Protein AF-A0A3P7EL43-F1 (afdb_monomer)

InterPro domains:
  IPR001660 Sterile alpha motif domain [PF00536] (5-64)
  IPR001660 Sterile alpha motif domain [PS50105] (10-66)
  IPR001660 Sterile alpha motif domain [SM00454] (3-66)
  IPR013761 Sterile alpha motif/pointed domain superfamily [G3DSA:1.10.150.50] (1-77)
  IPR013761 Sterile alpha motif/pointed domain superfamily [G3DSA:1.10.150.50] (80-147)
  IPR013761 Sterile alpha motif/pointed domain superfamily [SSF47769] (10-69)
  IPR029515 Liprin [PTHR12587] (1-145)

Solvent-accessible surface area (backbone atoms only — not comparable to full-atom values): 8165 Å² total; per-residue (Å²): 105,52,22,66,48,39,24,68,48,49,29,40,37,33,4,38,44,81,41,21,64,38,31,47,75,67,56,40,25,61,81,49,62,83,70,61,43,79,62,46,37,38,75,66,41,60,49,74,51,68,63,50,48,51,26,52,50,26,51,51,51,48,38,56,78,48,75,66,41,60,66,62,50,52,54,54,37,63,70,30,73,88,40,103,53,72,52,50,60,35,28,17,64,56,47,43,54,51,37,34,76,69,66,72,42,58,94,83,63,72,53,66,62,65,26,50,23,20,24,36,66,66,63,40,90,82,60,44,71,70,58,50,36,59,76,65,67,56,64,80,77,69,74,75,73,79,126

Secondary structure (DSSP, 8-state):
--HHHIIIIIHHHTT-GGGHHHHHHTT--TTTGGG--HHHHHHTS----HHHHHHHHHHHHHHHHTTT-HHHHHHHHHHTSSSS--GGG--HHHHHHHHHHTTSS-TT---TTS---HHHHHH-TT--HHHHHHHTT--GGGSSS--

Sequence (147 aa):
MNHEWVGNVWLRSLGLSQYRRAFMECLVDGRMLEHLTKRDLRTHLKIVDGFHRLSLQCGIALLKRFNYDMGAIEQRRALCQTQDTDLIVWTNERVTTWLALLNLIGPNTNLDQSGLHGAVIALDTEFDAPTLATMLQLPNSNIHGRY

Structure (mmCIF, N/CA/C/O backbone):
data_AF-A0A3P7EL43-F1
#
_entry.id   AF-A0A3P7EL43-F1
#
loop_
_atom_site.group_PDB
_atom_site.id
_atom_site.type_symbol
_atom_site.label_atom_id
_atom_site.label_alt_id
_atom_site.label_comp_id
_atom_site.label_asym_id
_atom_site.label_entity_id
_atom_site.label_seq_id
_atom_site.pdbx_PDB_ins_code
_atom_site.Cartn_x
_atom_site.Cartn_y
_atom_site.Cartn_z
_atom_site.occupancy
_atom_site.B_iso_or_equiv
_atom_site.auth_seq_id
_atom_site.auth_comp_id
_atom_site.auth_asym_id
_atom_site.auth_atom_id
_atom_site.pdbx_PDB_model_num
ATOM 1 N N . MET A 1 1 ? -2.222 -13.528 -11.386 1.00 89.06 1 MET A N 1
ATOM 2 C CA . MET A 1 1 ? -2.420 -12.061 -11.305 1.00 89.06 1 MET A CA 1
ATOM 3 C C . MET A 1 1 ? -1.833 -11.401 -12.550 1.00 89.06 1 MET A C 1
ATOM 5 O O . MET A 1 1 ? -0.613 -11.344 -12.657 1.00 89.06 1 MET A O 1
ATOM 9 N N . ASN A 1 2 ? -2.667 -10.978 -13.509 1.00 96.00 2 ASN A N 1
ATOM 10 C CA . ASN A 1 2 ? -2.211 -10.248 -14.704 1.00 96.00 2 ASN A CA 1
ATOM 11 C C . ASN A 1 2 ? -1.946 -8.759 -14.381 1.00 96.00 2 ASN A C 1
ATOM 13 O O . ASN A 1 2 ? -2.228 -8.305 -13.270 1.00 96.00 2 ASN A O 1
ATOM 17 N N . HIS A 1 3 ? -1.410 -8.006 -15.345 1.00 96.88 3 HIS A N 1
ATOM 18 C CA . HIS A 1 3 ? -1.061 -6.594 -15.149 1.00 96.88 3 HIS A CA 1
ATOM 19 C C . HIS A 1 3 ? -2.278 -5.699 -14.870 1.00 96.88 3 HIS A C 1
ATOM 21 O O . HIS A 1 3 ? -2.183 -4.765 -14.080 1.00 96.88 3 HIS A O 1
ATOM 27 N N . GLU A 1 4 ? -3.443 -6.019 -15.439 1.00 97.38 4 GLU A N 1
ATOM 28 C CA . GLU A 1 4 ? -4.683 -5.295 -15.150 1.00 97.38 4 GLU A CA 1
ATOM 29 C C . GLU A 1 4 ? -5.106 -5.453 -13.692 1.00 97.38 4 GLU A C 1
ATOM 31 O O . GLU A 1 4 ? -5.479 -4.476 -13.047 1.00 97.38 4 GLU A O 1
ATOM 36 N N . TRP A 1 5 ? -5.024 -6.667 -13.145 1.00 96.69 5 TRP A N 1
ATOM 37 C CA . TRP A 1 5 ? -5.347 -6.916 -11.744 1.00 96.69 5 TRP A CA 1
ATOM 38 C C . TRP A 1 5 ? -4.349 -6.217 -10.813 1.00 96.69 5 TRP A C 1
ATOM 40 O O . TRP A 1 5 ? -4.755 -5.559 -9.854 1.00 96.69 5 TRP A O 1
ATOM 50 N N . VAL A 1 6 ? -3.049 -6.287 -11.127 1.00 97.81 6 VAL A N 1
ATOM 51 C CA . VAL A 1 6 ? -1.998 -5.580 -10.375 1.00 97.81 6 VAL A CA 1
ATOM 52 C C . VAL A 1 6 ? -2.246 -4.066 -10.380 1.00 97.81 6 VAL A C 1
ATOM 54 O O . VAL A 1 6 ? -2.249 -3.438 -9.322 1.00 97.81 6 VAL A O 1
ATOM 57 N N . GLY A 1 7 ? -2.513 -3.480 -11.549 1.00 97.25 7 GLY A N 1
ATOM 58 C CA . GLY A 1 7 ? -2.713 -2.041 -11.701 1.00 97.25 7 GLY A CA 1
ATOM 59 C C . GLY A 1 7 ? -4.033 -1.520 -11.120 1.00 97.25 7 GLY A C 1
ATOM 60 O O . GLY A 1 7 ? -4.049 -0.478 -10.467 1.00 97.25 7 GLY A O 1
ATOM 61 N N . ASN A 1 8 ? -5.147 -2.219 -11.359 1.00 96.81 8 ASN A N 1
ATOM 62 C CA . ASN A 1 8 ? -6.490 -1.745 -11.003 1.00 96.81 8 ASN A CA 1
ATOM 63 C C . ASN A 1 8 ? -6.921 -2.124 -9.583 1.00 96.81 8 ASN A C 1
ATOM 65 O O . ASN A 1 8 ? -7.639 -1.355 -8.945 1.00 96.81 8 ASN A O 1
ATOM 69 N N . VAL A 1 9 ? -6.528 -3.310 -9.113 1.00 97.12 9 VAL A N 1
ATOM 70 C CA . VAL A 1 9 ? -7.045 -3.898 -7.868 1.00 97.12 9 VAL A CA 1
ATOM 71 C C . VAL A 1 9 ? -5.972 -3.878 -6.793 1.00 97.12 9 VAL A C 1
ATOM 73 O O . VAL A 1 9 ? -6.157 -3.267 -5.741 1.00 97.12 9 VAL A O 1
ATOM 76 N N . TRP A 1 10 ? -4.824 -4.498 -7.062 1.00 97.88 10 TRP A N 1
ATOM 77 C CA . TRP A 1 10 ? -3.793 -4.682 -6.047 1.00 97.88 10 TRP A CA 1
ATOM 78 C C . TRP A 1 10 ? -3.211 -3.362 -5.554 1.00 97.88 10 TRP A C 1
ATOM 80 O O . TRP A 1 10 ? -3.252 -3.110 -4.354 1.00 97.88 10 TRP A O 1
ATOM 90 N N . LEU A 1 11 ? -2.747 -2.490 -6.458 1.00 98.19 11 LEU A N 1
ATOM 91 C CA . LEU A 1 11 ? -2.178 -1.193 -6.074 1.00 98.19 11 LEU A CA 1
ATOM 92 C C . LEU A 1 11 ? -3.161 -0.338 -5.273 1.00 98.19 11 LEU A C 1
ATOM 94 O O . LEU A 1 11 ? -2.776 0.257 -4.269 1.00 98.19 11 LEU A O 1
ATOM 98 N N . ARG A 1 12 ? -4.440 -0.316 -5.664 1.00 97.69 12 ARG A N 1
ATOM 99 C CA . ARG A 1 12 ? -5.484 0.369 -4.889 1.00 97.69 12 ARG A CA 1
ATOM 100 C C . ARG A 1 12 ? -5.631 -0.243 -3.497 1.00 97.69 12 ARG A C 1
ATOM 102 O O . ARG A 1 12 ? -5.725 0.495 -2.525 1.00 97.69 12 ARG A O 1
ATOM 109 N N . SER A 1 13 ? -5.587 -1.572 -3.378 1.00 98.19 13 SER A N 1
ATOM 110 C CA . SER A 1 13 ? -5.666 -2.253 -2.079 1.00 98.19 13 SER A CA 1
ATOM 111 C C . SER A 1 13 ? -4.517 -1.886 -1.129 1.00 98.19 13 SER A C 1
ATOM 113 O O . SER A 1 13 ? -4.688 -2.000 0.080 1.00 98.19 13 SER A O 1
ATOM 115 N N . LEU A 1 14 ? -3.386 -1.404 -1.658 1.00 98.62 14 LEU A N 1
ATOM 116 C CA . LEU A 1 14 ? -2.242 -0.912 -0.883 1.00 98.62 14 LEU A CA 1
ATOM 117 C C . LEU A 1 14 ? -2.288 0.604 -0.617 1.00 98.62 14 LEU A C 1
ATOM 119 O O . LEU A 1 14 ? -1.412 1.120 0.071 1.00 98.62 14 LEU A O 1
ATOM 123 N N . GLY A 1 15 ? -3.261 1.330 -1.181 1.00 98.25 15 GLY A N 1
ATOM 124 C CA . GLY A 1 15 ? -3.289 2.795 -1.154 1.00 98.25 15 GLY A CA 1
ATOM 125 C C . GLY A 1 15 ? -2.229 3.421 -2.063 1.00 98.25 15 GLY A C 1
ATOM 126 O O . GLY A 1 15 ? -1.675 4.461 -1.730 1.00 98.25 15 GLY A O 1
ATOM 127 N N . LEU A 1 16 ? -1.899 2.765 -3.180 1.00 98.56 16 LEU A N 1
ATOM 128 C CA . LEU A 1 16 ? -0.850 3.150 -4.135 1.00 98.56 16 LEU A CA 1
ATOM 129 C C . LEU A 1 16 ? -1.412 3.386 -5.554 1.00 98.56 16 LEU A C 1
ATOM 131 O O . LEU A 1 16 ? -0.744 3.134 -6.564 1.00 98.56 16 LEU A O 1
ATOM 135 N N . SER A 1 17 ? -2.666 3.840 -5.655 1.00 97.75 17 SER A N 1
ATOM 136 C CA . SER A 1 17 ? -3.393 3.973 -6.925 1.00 97.75 17 SER A CA 1
ATOM 137 C C . SER A 1 17 ? -2.742 4.954 -7.914 1.00 97.75 17 SER A C 1
ATOM 139 O O . SER A 1 17 ? -2.873 4.779 -9.129 1.00 97.75 17 SER A O 1
ATOM 141 N N . GLN A 1 18 ? -1.976 5.938 -7.430 1.00 98.12 18 GLN A N 1
ATOM 142 C CA . GLN A 1 18 ? -1.280 6.925 -8.258 1.00 98.12 18 GLN A CA 1
ATOM 143 C C . GLN A 1 18 ? -0.234 6.290 -9.186 1.00 98.12 18 GLN A C 1
ATOM 145 O O . GLN A 1 18 ? 0.061 6.831 -10.251 1.00 98.12 18 GLN A O 1
ATOM 150 N N . TYR A 1 19 ? 0.288 5.112 -8.830 1.00 98.56 19 TYR A N 1
ATOM 151 C CA . TYR A 1 19 ? 1.268 4.382 -9.639 1.00 98.56 19 TYR A CA 1
ATOM 152 C C . TYR A 1 19 ? 0.636 3.473 -10.695 1.00 98.56 19 TYR A C 1
ATOM 154 O O . TYR A 1 19 ? 1.348 2.930 -11.543 1.00 98.56 19 TYR A O 1
ATOM 162 N N . ARG A 1 20 ? -0.700 3.348 -10.704 1.00 98.38 20 ARG A N 1
ATOM 163 C CA . ARG A 1 20 ? -1.454 2.493 -11.631 1.00 98.38 20 ARG A CA 1
ATOM 164 C C . ARG A 1 20 ? -1.006 2.665 -13.072 1.00 98.38 20 ARG A C 1
ATOM 166 O O . ARG A 1 20 ? -0.732 1.680 -13.746 1.00 98.38 20 ARG A O 1
ATOM 173 N N . ARG A 1 21 ? -0.951 3.909 -13.556 1.00 98.25 21 ARG A N 1
ATOM 174 C CA . ARG A 1 21 ? -0.628 4.190 -14.959 1.00 98.25 21 ARG A CA 1
ATOM 175 C C . ARG A 1 21 ? 0.737 3.615 -15.344 1.00 98.25 21 ARG A C 1
ATOM 177 O O . ARG A 1 21 ? 0.822 2.927 -16.351 1.00 98.25 21 ARG A O 1
ATOM 184 N N . ALA A 1 22 ? 1.759 3.826 -14.516 1.00 98.25 22 ALA A N 1
ATOM 185 C CA . ALA A 1 22 ? 3.105 3.326 -14.785 1.00 98.25 22 ALA A CA 1
ATOM 186 C C . ALA A 1 22 ? 3.171 1.788 -14.755 1.00 98.25 22 ALA A C 1
ATOM 188 O O . ALA A 1 22 ? 3.796 1.184 -15.619 1.00 98.25 22 ALA A O 1
ATOM 189 N N . PHE A 1 23 ? 2.477 1.138 -13.813 1.00 98.50 23 PHE A N 1
ATOM 190 C CA . PHE A 1 23 ? 2.401 -0.329 -13.768 1.00 98.50 23 PHE A CA 1
ATOM 191 C C . PHE A 1 23 ? 1.695 -0.914 -14.995 1.00 98.50 23 PHE A C 1
ATOM 193 O O . PHE A 1 23 ? 2.144 -1.926 -15.529 1.00 98.50 23 PHE A O 1
ATOM 200 N N . MET A 1 24 ? 0.620 -0.267 -15.456 1.00 98.25 24 MET A N 1
ATOM 201 C CA . MET A 1 24 ? -0.114 -0.671 -16.657 1.00 98.25 24 MET A CA 1
ATOM 202 C C . MET A 1 24 ? 0.732 -0.482 -17.923 1.00 98.25 24 MET A C 1
ATOM 204 O O . MET A 1 24 ? 0.821 -1.400 -18.728 1.00 98.25 24 MET A O 1
ATOM 208 N N . GLU A 1 25 ? 1.395 0.669 -18.083 1.00 98.00 25 GLU A N 1
ATOM 209 C CA . GLU A 1 25 ? 2.281 0.954 -19.226 1.00 98.00 25 GLU A CA 1
ATOM 210 C C . GLU A 1 25 ? 3.483 -0.003 -19.280 1.00 98.00 25 GLU A C 1
ATOM 212 O O . GLU A 1 25 ? 3.900 -0.415 -20.360 1.00 98.00 25 GLU A O 1
ATOM 217 N N . CYS A 1 26 ? 4.021 -0.400 -18.123 1.00 97.88 26 CYS A N 1
ATOM 218 C CA . CYS A 1 26 ? 5.114 -1.368 -18.024 1.00 97.88 26 CYS A CA 1
ATOM 219 C C . CYS A 1 26 ? 4.653 -2.837 -17.980 1.00 97.88 26 CYS A C 1
ATOM 221 O O . CYS A 1 26 ? 5.496 -3.715 -17.808 1.00 97.88 26 CYS A O 1
ATOM 223 N N . LEU A 1 27 ? 3.347 -3.112 -18.121 1.00 97.94 27 LEU A N 1
ATOM 224 C CA . LEU A 1 27 ? 2.750 -4.455 -18.091 1.00 97.94 27 LEU A CA 1
ATOM 225 C C . LEU A 1 27 ? 3.151 -5.286 -16.860 1.00 97.94 27 LEU A C 1
ATOM 227 O O . LEU A 1 27 ? 3.308 -6.504 -16.945 1.00 97.94 27 LEU A O 1
ATOM 231 N N . VAL A 1 28 ? 3.308 -4.633 -15.706 1.00 98.19 28 VAL A N 1
ATOM 232 C CA . VAL A 1 28 ? 3.778 -5.286 -14.479 1.00 98.19 28 VAL A CA 1
ATOM 233 C C . VAL A 1 28 ? 2.731 -6.274 -13.981 1.00 98.19 28 VAL A C 1
ATOM 235 O O . VAL A 1 28 ? 1.668 -5.874 -13.512 1.00 98.19 28 VAL A O 1
ATOM 238 N N . ASP A 1 29 ? 3.042 -7.565 -14.047 1.00 97.38 29 ASP A N 1
ATOM 239 C CA . ASP A 1 29 ? 2.204 -8.639 -13.519 1.00 97.38 29 ASP A CA 1
ATOM 240 C C . ASP A 1 29 ? 2.737 -9.202 -12.189 1.00 97.38 29 ASP A C 1
ATOM 242 O O . ASP A 1 29 ? 3.785 -8.791 -11.689 1.00 97.38 29 ASP A O 1
ATOM 246 N N . GLY A 1 30 ? 2.013 -10.163 -11.603 1.00 94.31 30 GLY A N 1
ATOM 247 C CA . GLY A 1 30 ? 2.383 -10.747 -10.310 1.00 94.31 30 GLY A CA 1
ATOM 248 C C . GLY A 1 30 ? 3.750 -11.446 -10.284 1.00 94.31 30 GLY A C 1
ATOM 249 O O . GLY A 1 30 ? 4.387 -11.461 -9.236 1.00 94.31 30 GLY A O 1
ATOM 250 N N . ARG A 1 31 ? 4.224 -11.982 -11.419 1.00 94.81 31 ARG A N 1
ATOM 251 C CA . ARG A 1 31 ? 5.523 -12.673 -11.526 1.00 94.81 31 ARG A CA 1
ATOM 252 C C . ARG A 1 31 ? 6.670 -11.671 -11.521 1.00 94.81 31 ARG A C 1
ATOM 254 O O . ARG A 1 31 ? 7.729 -11.944 -10.974 1.00 94.81 31 ARG A O 1
ATOM 261 N N . MET A 1 32 ? 6.450 -10.498 -12.111 1.00 97.00 32 MET A N 1
ATOM 262 C CA . MET A 1 32 ? 7.454 -9.436 -12.178 1.00 97.00 32 MET A CA 1
ATOM 263 C C . MET A 1 32 ? 7.711 -8.774 -10.824 1.00 97.00 32 MET A C 1
ATOM 265 O O . MET A 1 32 ? 8.820 -8.297 -10.602 1.00 97.00 32 MET A O 1
ATOM 269 N N . LEU A 1 33 ? 6.718 -8.745 -9.925 1.00 96.25 33 LEU A N 1
ATOM 270 C CA . LEU A 1 33 ? 6.786 -8.008 -8.656 1.00 96.25 33 LEU A CA 1
ATOM 271 C C . LEU A 1 33 ? 8.033 -8.339 -7.822 1.00 96.25 33 LEU A C 1
ATOM 273 O O . LEU A 1 33 ? 8.644 -7.435 -7.259 1.00 96.25 33 LEU A O 1
ATOM 277 N N . GLU A 1 34 ? 8.443 -9.607 -7.772 1.00 92.25 34 GLU A N 1
ATOM 278 C CA . GLU A 1 34 ? 9.627 -10.033 -7.010 1.00 92.25 34 GLU A CA 1
ATOM 279 C C . GLU A 1 34 ? 10.958 -9.607 -7.624 1.00 92.25 34 GLU A C 1
ATOM 281 O O . GLU A 1 34 ? 11.980 -9.570 -6.940 1.00 92.25 34 GLU A O 1
ATOM 286 N N . HIS A 1 35 ? 10.950 -9.316 -8.919 1.00 95.56 35 HIS A N 1
ATOM 287 C CA . HIS A 1 35 ? 12.142 -9.022 -9.700 1.00 95.56 35 HIS A CA 1
ATOM 288 C C . HIS A 1 35 ? 12.344 -7.519 -9.913 1.00 95.56 35 HIS A C 1
ATOM 290 O O . HIS A 1 35 ? 13.355 -7.116 -10.485 1.00 95.56 35 HIS A O 1
ATOM 296 N N . LEU A 1 36 ? 11.413 -6.682 -9.439 1.00 96.75 36 LEU A N 1
ATOM 297 C CA . LEU A 1 36 ? 11.533 -5.230 -9.514 1.00 96.75 36 LEU A CA 1
ATOM 298 C C . LEU A 1 36 ? 12.708 -4.747 -8.659 1.00 96.75 36 LEU A C 1
ATOM 300 O O . LEU A 1 36 ? 12.713 -4.859 -7.432 1.00 96.75 36 LEU A O 1
ATOM 304 N N . THR A 1 37 ? 13.702 -4.148 -9.307 1.00 96.75 37 THR A N 1
ATOM 305 C CA . THR A 1 37 ? 14.848 -3.563 -8.612 1.00 96.75 37 THR A CA 1
ATOM 306 C C . THR A 1 37 ? 14.522 -2.165 -8.083 1.00 96.75 37 THR A C 1
ATOM 308 O O . THR A 1 37 ? 13.618 -1.475 -8.559 1.00 96.75 37 THR A O 1
ATOM 311 N N . LYS A 1 38 ? 15.338 -1.661 -7.145 1.00 95.38 38 LYS A N 1
ATOM 312 C CA . LYS A 1 38 ? 15.250 -0.263 -6.673 1.00 95.38 38 LYS A CA 1
ATOM 313 C C . LYS A 1 38 ? 15.352 0.749 -7.821 1.00 95.38 38 LYS A C 1
ATOM 315 O O . LYS A 1 38 ? 14.772 1.833 -7.730 1.00 95.38 38 LYS A O 1
ATOM 320 N N . ARG A 1 39 ? 16.099 0.416 -8.882 1.00 96.69 39 ARG A N 1
ATOM 321 C CA . ARG A 1 39 ? 16.187 1.245 -10.085 1.00 96.69 39 ARG A CA 1
ATOM 322 C C . ARG A 1 39 ? 14.841 1.267 -10.796 1.00 96.69 39 ARG A C 1
ATOM 324 O O . ARG A 1 39 ? 14.330 2.359 -11.003 1.00 96.69 39 ARG A O 1
ATOM 331 N N . ASP A 1 40 ? 14.240 0.107 -11.052 1.00 97.75 40 ASP A N 1
ATOM 332 C CA . ASP A 1 40 ? 12.974 0.002 -11.790 1.00 97.75 40 ASP A CA 1
ATOM 333 C C . ASP A 1 40 ? 11.838 0.750 -11.095 1.00 97.75 40 ASP A C 1
ATOM 335 O O . ASP A 1 40 ? 11.113 1.518 -11.736 1.00 97.75 40 ASP A O 1
ATOM 339 N N . LEU A 1 41 ? 11.755 0.616 -9.766 1.00 97.81 41 LEU A N 1
ATOM 340 C CA . LEU A 1 41 ? 10.790 1.350 -8.946 1.00 97.81 41 LEU A CA 1
ATOM 341 C C . LEU A 1 41 ? 10.909 2.866 -9.155 1.00 97.81 41 LEU A C 1
ATOM 343 O O . LEU A 1 41 ? 9.900 3.547 -9.297 1.00 97.81 41 LEU A O 1
ATOM 347 N N . ARG A 1 42 ? 12.131 3.408 -9.217 1.00 96.62 42 ARG A N 1
ATOM 348 C CA . ARG A 1 42 ? 12.368 4.853 -9.359 1.00 96.62 42 ARG A CA 1
ATOM 349 C C . ARG A 1 42 ? 12.238 5.338 -10.800 1.00 96.62 42 ARG A C 1
ATOM 351 O O . ARG A 1 42 ? 11.621 6.372 -11.042 1.00 96.62 42 ARG A O 1
ATOM 358 N N . THR A 1 43 ? 12.859 4.642 -11.749 1.00 95.44 43 THR A N 1
ATOM 359 C CA . THR A 1 43 ? 13.013 5.120 -13.128 1.00 95.44 43 THR A CA 1
ATOM 360 C C . THR A 1 43 ? 11.784 4.831 -13.970 1.00 95.44 43 THR A C 1
ATOM 362 O O . THR A 1 43 ? 11.332 5.724 -14.689 1.00 95.44 43 THR A O 1
ATOM 365 N N . HIS A 1 44 ? 11.235 3.622 -13.865 1.00 96.88 44 HIS A N 1
ATOM 366 C CA . HIS A 1 44 ? 10.131 3.156 -14.702 1.00 96.88 44 HIS A CA 1
ATOM 367 C C . HIS A 1 44 ? 8.790 3.360 -14.000 1.00 96.88 44 HIS A C 1
ATOM 369 O O . HIS A 1 44 ? 7.887 3.953 -14.579 1.00 96.88 44 HIS A O 1
ATOM 375 N N . LEU A 1 45 ? 8.700 2.992 -12.719 1.00 98.00 45 LEU A N 1
ATOM 376 C CA . LEU A 1 45 ? 7.440 3.029 -11.964 1.00 98.00 45 LEU A CA 1
ATOM 377 C C . LEU A 1 45 ? 7.219 4.328 -11.174 1.00 98.00 45 LEU A C 1
ATOM 379 O O . LEU A 1 45 ? 6.153 4.530 -10.600 1.00 98.00 45 LEU A O 1
ATOM 383 N N . LYS A 1 46 ? 8.208 5.234 -11.185 1.00 97.56 46 LYS A N 1
ATOM 384 C CA . LYS A 1 46 ? 8.157 6.583 -10.587 1.00 97.56 46 LYS A CA 1
ATOM 385 C C . LYS A 1 46 ? 7.889 6.611 -9.072 1.00 97.56 46 LYS A C 1
ATOM 387 O O . LYS A 1 46 ? 7.466 7.630 -8.531 1.00 97.56 46 LYS A O 1
ATOM 392 N N . ILE A 1 47 ? 8.215 5.536 -8.358 1.00 98.12 47 ILE A N 1
ATOM 393 C CA . ILE A 1 47 ? 8.121 5.433 -6.897 1.00 98.12 47 ILE A CA 1
ATOM 394 C C . ILE A 1 47 ? 9.395 6.007 -6.256 1.00 98.12 47 ILE A C 1
ATOM 396 O O . ILE A 1 47 ? 10.340 5.296 -5.886 1.00 98.12 47 ILE A O 1
ATOM 400 N N . VAL A 1 48 ? 9.444 7.339 -6.168 1.00 97.12 48 VAL A N 1
ATOM 401 C CA . VAL A 1 48 ? 10.563 8.096 -5.572 1.00 97.12 48 VAL A CA 1
ATOM 402 C C . VAL A 1 48 ? 10.468 8.164 -4.048 1.00 97.12 48 VAL A C 1
ATOM 404 O O . VAL A 1 48 ? 11.504 8.178 -3.376 1.00 97.12 48 VAL A O 1
ATOM 407 N N . ASP A 1 49 ? 9.258 8.116 -3.505 1.00 96.31 49 ASP A N 1
ATOM 408 C CA . ASP A 1 49 ? 9.014 8.110 -2.068 1.00 96.31 49 ASP A CA 1
ATOM 409 C C . ASP A 1 49 ? 9.573 6.831 -1.405 1.00 96.31 49 ASP A C 1
ATOM 411 O O . ASP A 1 49 ? 9.483 5.730 -1.957 1.00 96.31 49 ASP A O 1
ATOM 415 N N . GLY A 1 50 ? 10.239 6.988 -0.257 1.00 95.38 50 GLY A N 1
ATOM 416 C CA . GLY A 1 50 ? 10.823 5.876 0.499 1.00 95.38 50 GLY A CA 1
ATOM 417 C C . GLY A 1 50 ? 9.786 4.977 1.149 1.00 95.38 50 GLY A C 1
ATOM 418 O O . GLY A 1 50 ? 9.894 3.755 1.033 1.00 95.38 50 GLY A O 1
ATOM 419 N N . PHE A 1 51 ? 8.768 5.584 1.743 1.00 95.62 51 PHE A N 1
ATOM 420 C CA . PHE A 1 51 ? 7.667 4.888 2.377 1.00 95.62 51 PHE A CA 1
ATOM 421 C C . PHE A 1 51 ? 6.819 4.139 1.346 1.00 95.62 51 PHE A C 1
ATOM 423 O O . PHE A 1 51 ? 6.490 2.978 1.556 1.00 95.62 51 PHE A O 1
ATOM 430 N N . HIS A 1 52 ? 6.554 4.712 0.168 1.00 97.94 52 HIS A N 1
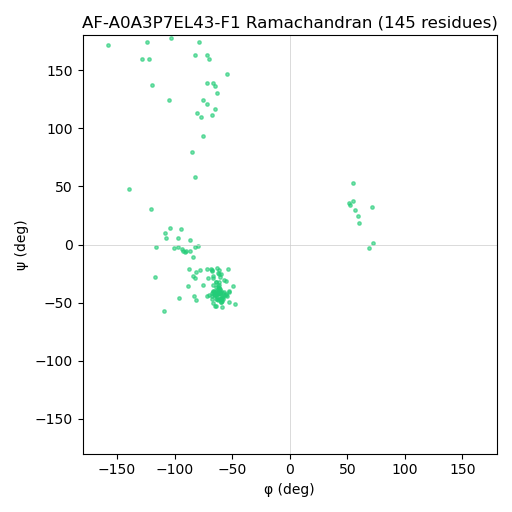ATOM 431 C CA . HIS A 1 52 ? 5.807 3.984 -0.870 1.00 97.94 52 HIS A CA 1
ATOM 432 C C . HIS A 1 52 ? 6.552 2.746 -1.391 1.00 97.94 52 HIS A C 1
ATOM 434 O O . HIS A 1 52 ? 5.923 1.744 -1.732 1.00 97.94 52 HIS A O 1
ATOM 440 N N . ARG A 1 53 ? 7.892 2.775 -1.436 1.00 97.50 53 ARG A N 1
ATOM 441 C CA . ARG A 1 53 ? 8.676 1.573 -1.773 1.00 97.50 53 ARG A CA 1
ATOM 442 C C . ARG A 1 53 ? 8.568 0.507 -0.690 1.00 97.50 53 ARG A C 1
ATOM 444 O O . ARG A 1 53 ? 8.384 -0.656 -1.034 1.00 97.50 53 ARG A O 1
ATOM 451 N N . LEU A 1 54 ? 8.666 0.900 0.578 1.00 97.00 54 LEU A N 1
ATOM 452 C CA . LEU A 1 54 ? 8.470 0.001 1.714 1.00 97.00 54 LEU A CA 1
ATOM 453 C C . LEU A 1 54 ? 7.058 -0.604 1.697 1.00 97.00 54 LEU A C 1
ATOM 455 O O . LEU A 1 54 ? 6.907 -1.817 1.765 1.00 97.00 54 LEU A O 1
ATOM 459 N N . SER A 1 55 ? 6.037 0.227 1.493 1.00 9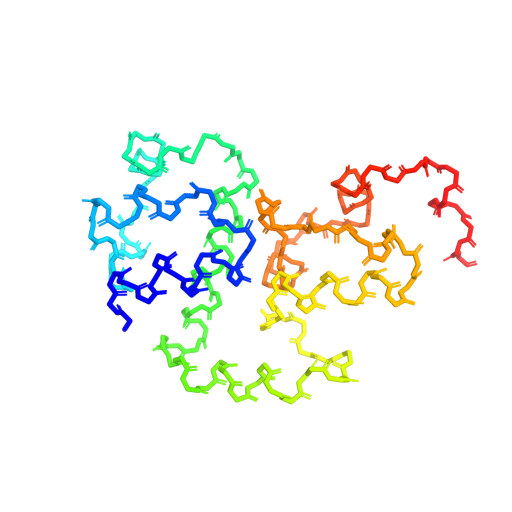8.31 55 SER A N 1
ATOM 460 C CA . SER A 1 55 ? 4.643 -0.189 1.335 1.00 98.31 55 SER A CA 1
ATOM 461 C C . SER A 1 55 ? 4.481 -1.254 0.249 1.00 98.31 55 SER A C 1
ATOM 463 O O . SER A 1 55 ? 3.934 -2.330 0.501 1.00 98.31 55 SER A O 1
ATOM 465 N N . LEU A 1 56 ? 5.046 -1.022 -0.938 1.00 98.44 56 LEU A N 1
ATOM 466 C CA . LEU A 1 56 ? 5.028 -2.014 -2.008 1.00 98.44 56 LEU A CA 1
ATOM 467 C C . LEU A 1 56 ? 5.733 -3.320 -1.595 1.00 98.44 56 LEU A C 1
ATOM 469 O O . LEU A 1 56 ? 5.226 -4.403 -1.879 1.00 98.44 56 LEU A O 1
ATOM 473 N N . GLN A 1 57 ? 6.876 -3.235 -0.906 1.00 97.88 57 GLN A N 1
ATOM 474 C CA . GLN A 1 57 ? 7.613 -4.405 -0.416 1.00 97.88 57 GLN A CA 1
ATOM 475 C C . GLN A 1 57 ? 6.810 -5.211 0.611 1.00 97.88 57 GLN A C 1
ATOM 477 O O . GLN A 1 57 ? 6.763 -6.435 0.497 1.00 97.88 57 GLN A O 1
ATOM 482 N N . CYS A 1 58 ? 6.131 -4.558 1.557 1.00 98.44 58 CYS A N 1
ATOM 483 C CA . CYS A 1 58 ? 5.229 -5.212 2.506 1.00 98.44 58 CYS A CA 1
ATOM 484 C C . CYS A 1 58 ? 4.056 -5.893 1.786 1.00 98.44 58 CYS A C 1
ATOM 486 O O . CYS A 1 58 ? 3.735 -7.044 2.084 1.00 98.44 58 CYS A O 1
ATOM 488 N N . GLY A 1 59 ? 3.473 -5.241 0.774 1.00 98.38 59 GLY A N 1
ATOM 489 C CA . GLY A 1 59 ? 2.443 -5.838 -0.078 1.00 98.38 59 GLY A CA 1
ATOM 490 C C . GLY A 1 59 ? 2.934 -7.081 -0.833 1.00 98.38 59 GLY A C 1
ATOM 491 O O . GLY A 1 59 ? 2.222 -8.082 -0.911 1.00 98.38 59 GLY A O 1
ATOM 492 N N . ILE A 1 60 ? 4.164 -7.063 -1.356 1.00 98.31 60 ILE A N 1
ATOM 493 C CA . ILE A 1 60 ? 4.792 -8.230 -2.003 1.00 98.31 60 ILE A CA 1
ATOM 494 C C . ILE A 1 60 ? 5.070 -9.332 -0.976 1.00 98.31 60 ILE A C 1
ATOM 496 O O . ILE A 1 60 ? 4.813 -10.503 -1.245 1.00 98.31 60 ILE A O 1
ATOM 500 N N . ALA A 1 61 ? 5.558 -8.979 0.214 1.00 98.00 61 ALA A N 1
ATOM 501 C CA . ALA A 1 61 ? 5.796 -9.930 1.294 1.00 98.00 61 ALA A CA 1
ATOM 502 C C . ALA A 1 61 ? 4.497 -10.615 1.749 1.00 98.00 61 ALA A C 1
ATOM 504 O O . ALA A 1 61 ? 4.505 -11.819 2.010 1.00 98.00 61 ALA A O 1
ATOM 505 N N . LEU A 1 62 ? 3.374 -9.887 1.779 1.00 98.19 62 LEU A N 1
ATOM 506 C CA . LEU A 1 62 ? 2.049 -10.470 1.974 1.00 98.19 62 LEU A CA 1
ATOM 507 C C . LEU A 1 62 ? 1.743 -11.501 0.878 1.00 98.19 62 LEU A C 1
ATOM 509 O O . LEU A 1 62 ? 1.459 -12.645 1.212 1.00 98.19 62 LEU A O 1
ATOM 513 N N . LEU A 1 63 ? 1.855 -11.148 -0.409 1.00 97.75 63 LEU A N 1
ATOM 514 C CA . LEU A 1 63 ? 1.610 -12.100 -1.505 1.00 97.75 63 LEU A CA 1
ATOM 515 C C . LEU A 1 63 ? 2.463 -13.371 -1.363 1.00 97.75 63 LEU A C 1
ATOM 517 O O . LEU A 1 63 ? 1.939 -14.478 -1.473 1.00 97.75 63 LEU A O 1
ATOM 521 N N . LYS A 1 64 ? 3.751 -13.219 -1.035 1.00 96.69 64 LYS A N 1
ATOM 522 C CA . LYS A 1 64 ? 4.682 -14.332 -0.795 1.00 96.69 64 LYS A CA 1
ATOM 523 C C . LYS A 1 64 ? 4.232 -15.256 0.330 1.00 96.69 64 LYS A C 1
ATOM 525 O O . LYS A 1 64 ? 4.262 -16.469 0.158 1.00 96.69 64 LYS A O 1
ATOM 530 N N . ARG A 1 65 ? 3.783 -14.706 1.465 1.00 97.06 65 ARG A N 1
ATOM 531 C CA . ARG A 1 65 ? 3.293 -15.501 2.611 1.00 97.06 65 ARG A CA 1
ATOM 532 C C . ARG A 1 65 ? 2.107 -16.3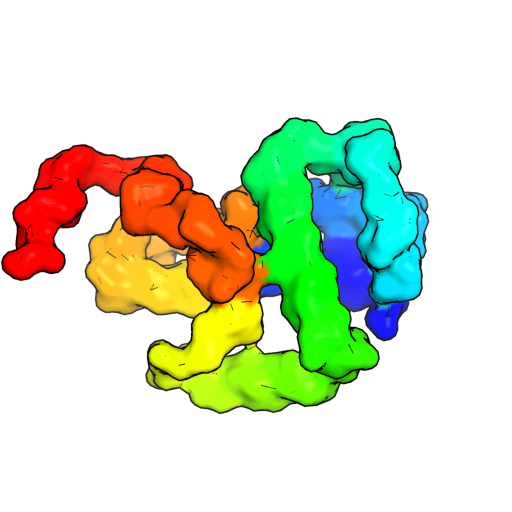94 2.256 1.00 97.06 65 ARG A C 1
ATOM 534 O O . ARG A 1 65 ? 1.910 -17.416 2.903 1.00 97.06 65 ARG A O 1
ATOM 541 N N . PHE A 1 66 ? 1.344 -16.017 1.235 1.00 96.69 66 PHE A N 1
ATOM 542 C CA . PHE A 1 66 ? 0.208 -16.778 0.723 1.00 96.69 66 PHE A CA 1
ATOM 543 C C . PHE A 1 66 ? 0.520 -17.512 -0.584 1.00 96.69 66 PHE A C 1
ATOM 545 O O . PHE A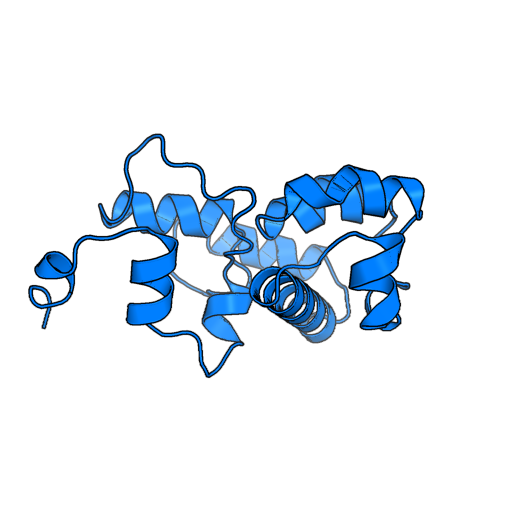 1 66 ? -0.399 -17.956 -1.260 1.00 96.69 66 PHE A O 1
ATOM 552 N N . ASN A 1 67 ? 1.794 -17.642 -0.971 1.00 96.00 67 ASN A N 1
ATOM 553 C CA . ASN A 1 67 ? 2.207 -18.274 -2.229 1.00 96.00 67 ASN A CA 1
ATOM 554 C C . ASN A 1 67 ? 1.485 -17.697 -3.464 1.00 96.00 67 ASN A C 1
ATOM 556 O O . ASN A 1 67 ? 1.185 -18.423 -4.409 1.00 96.00 67 ASN A O 1
ATOM 560 N N . TYR A 1 68 ? 1.187 -16.393 -3.448 1.00 95.00 68 TYR A N 1
ATOM 561 C CA . TYR A 1 68 ? 0.420 -15.692 -4.484 1.00 95.00 68 TYR A CA 1
ATOM 562 C C . TYR A 1 68 ? -1.009 -16.231 -4.697 1.00 95.00 68 TYR A C 1
ATOM 564 O O . TYR A 1 68 ? -1.642 -15.926 -5.713 1.00 95.00 68 TYR A O 1
ATOM 572 N N . ASP A 1 69 ? -1.551 -16.980 -3.731 1.00 95.94 69 ASP A N 1
ATOM 573 C CA . ASP A 1 69 ? -2.946 -17.406 -3.712 1.00 95.94 69 ASP A CA 1
ATOM 574 C C . ASP A 1 69 ? -3.852 -16.236 -3.307 1.00 95.94 69 ASP A C 1
ATOM 576 O O . ASP A 1 69 ? -4.110 -15.959 -2.132 1.00 95.94 69 ASP A O 1
ATOM 580 N N . MET A 1 70 ? -4.348 -15.529 -4.321 1.00 94.06 70 MET A N 1
ATOM 581 C CA . MET A 1 70 ? -5.289 -14.436 -4.108 1.00 94.06 70 MET A CA 1
ATOM 582 C C . MET A 1 70 ? -6.636 -14.902 -3.558 1.00 94.06 70 MET A C 1
ATOM 584 O O . MET A 1 70 ? -7.283 -14.129 -2.858 1.00 94.06 70 MET A O 1
ATOM 588 N N . GLY A 1 71 ? -7.056 -16.140 -3.830 1.00 95.75 71 GLY A N 1
ATOM 589 C CA . GLY A 1 71 ? -8.292 -16.680 -3.270 1.00 95.75 71 GLY A CA 1
ATOM 590 C C . GLY A 1 71 ? -8.204 -16.772 -1.749 1.00 95.75 71 GLY A C 1
ATOM 591 O O . GLY A 1 71 ? -9.104 -16.306 -1.052 1.00 95.75 71 GLY A O 1
ATOM 592 N N . ALA A 1 72 ? -7.079 -17.274 -1.234 1.00 97.44 72 ALA A N 1
ATOM 593 C CA . ALA A 1 72 ? -6.819 -17.344 0.201 1.00 97.44 72 ALA A CA 1
ATOM 594 C C . ALA A 1 72 ? -6.760 -15.954 0.863 1.00 97.44 72 ALA A C 1
ATOM 596 O O . ALA A 1 72 ? -7.312 -15.757 1.948 1.00 97.44 72 ALA A O 1
ATOM 597 N N . ILE A 1 73 ? -6.131 -14.969 0.210 1.00 97.75 73 ILE A N 1
ATOM 598 C CA . ILE A 1 73 ? -6.070 -13.591 0.727 1.00 97.75 73 ILE A CA 1
ATOM 599 C C . ILE A 1 73 ? -7.470 -12.968 0.786 1.00 97.75 73 ILE A C 1
ATOM 601 O O . ILE A 1 73 ? -7.836 -12.395 1.812 1.00 97.75 73 ILE A O 1
ATOM 605 N N . GLU A 1 74 ? -8.266 -13.089 -0.279 1.00 96.81 74 GLU A N 1
ATOM 606 C CA . GLU A 1 74 ? -9.618 -12.518 -0.317 1.00 96.81 74 GLU A CA 1
ATOM 607 C C . GLU A 1 74 ? -10.568 -13.199 0.678 1.00 96.81 74 GLU A C 1
ATOM 609 O O . GLU A 1 74 ? -11.372 -12.521 1.316 1.00 96.81 74 GLU A O 1
ATOM 614 N N . GLN A 1 75 ? -10.429 -14.511 0.905 1.00 97.38 75 GLN A N 1
ATOM 615 C CA . GLN A 1 75 ? -11.166 -15.202 1.969 1.00 97.38 75 GLN A CA 1
ATOM 616 C C . GLN A 1 75 ? -10.855 -14.616 3.350 1.00 97.38 75 GLN A C 1
ATOM 618 O O . GLN A 1 75 ? -11.772 -14.336 4.121 1.00 97.38 75 GLN A O 1
ATOM 623 N N . ARG A 1 76 ? -9.577 -14.375 3.661 1.00 97.62 76 ARG A N 1
ATOM 624 C CA . ARG A 1 76 ? -9.183 -13.765 4.940 1.00 97.62 76 ARG A CA 1
ATOM 625 C C . ARG A 1 76 ? -9.656 -12.316 5.054 1.00 97.62 76 ARG A C 1
ATOM 627 O O . ARG A 1 76 ? -10.185 -11.932 6.091 1.00 97.62 76 ARG A O 1
ATOM 634 N N . ARG A 1 77 ? -9.568 -11.532 3.972 1.00 97.69 77 ARG A N 1
ATOM 635 C CA . ARG A 1 77 ? -10.122 -10.166 3.916 1.00 97.69 77 ARG A CA 1
ATOM 636 C C . ARG A 1 77 ? -11.618 -10.141 4.216 1.00 97.69 77 ARG A C 1
ATOM 638 O O . ARG A 1 77 ? -12.059 -9.283 4.977 1.00 97.69 77 ARG A O 1
ATOM 645 N N . ALA A 1 78 ? -12.383 -11.080 3.659 1.00 96.81 78 ALA A N 1
ATOM 646 C CA . ALA A 1 78 ? -13.822 -11.175 3.890 1.00 96.81 78 ALA A CA 1
ATOM 647 C C . ALA A 1 78 ? -14.164 -11.422 5.371 1.00 96.81 78 ALA A C 1
ATOM 649 O O . ALA A 1 78 ? -15.088 -10.804 5.895 1.00 96.81 78 ALA A O 1
ATOM 650 N N . LEU A 1 79 ? -13.388 -12.262 6.065 1.00 95.94 79 LEU A N 1
ATOM 651 C CA . LEU A 1 79 ? -13.590 -12.566 7.490 1.00 95.94 79 LEU A CA 1
ATOM 652 C C . LEU A 1 79 ? -13.315 -11.372 8.416 1.00 95.94 79 LEU A C 1
ATOM 654 O O . LEU A 1 79 ? -13.846 -11.317 9.523 1.00 95.94 79 LEU A O 1
ATOM 658 N N . CYS A 1 80 ? -12.521 -10.404 7.962 1.00 94.56 80 CYS A N 1
ATOM 659 C CA . CYS A 1 80 ? -12.070 -9.275 8.773 1.00 94.56 80 CYS A CA 1
ATOM 660 C C . CYS A 1 80 ? -12.725 -7.947 8.379 1.00 94.56 80 CYS A C 1
ATOM 662 O O . CYS A 1 80 ? -12.310 -6.897 8.864 1.00 94.56 80 CYS A O 1
ATOM 664 N N . GLN A 1 81 ? -13.757 -7.948 7.524 1.00 90.19 81 GLN A N 1
ATOM 665 C CA . GLN A 1 81 ? -14.458 -6.711 7.144 1.00 90.19 81 GLN A CA 1
ATOM 666 C C . GLN A 1 81 ? -15.108 -6.008 8.342 1.00 90.19 81 GLN A C 1
ATOM 668 O O . GLN A 1 81 ? -15.082 -4.784 8.420 1.00 90.19 81 GLN A O 1
ATOM 673 N N . THR A 1 82 ? -15.658 -6.779 9.280 1.00 87.38 82 THR A N 1
ATOM 674 C CA . THR A 1 82 ? -16.376 -6.270 10.461 1.00 87.38 82 THR A CA 1
ATOM 675 C C . THR A 1 82 ? -15.693 -6.617 11.781 1.00 87.38 82 THR A C 1
ATOM 677 O O . THR A 1 82 ? -16.172 -6.225 12.841 1.00 87.38 82 THR A O 1
ATOM 680 N N . GLN A 1 83 ? -14.583 -7.354 11.730 1.00 91.75 83 GLN A N 1
ATOM 681 C CA . GLN A 1 83 ? -13.818 -7.765 12.902 1.00 91.75 83 GLN A CA 1
ATOM 682 C C . GLN A 1 83 ? -12.403 -7.211 12.820 1.00 91.75 83 GLN A C 1
ATOM 684 O O . GLN A 1 83 ? -11.772 -7.258 11.762 1.00 91.75 83 GLN A O 1
ATOM 689 N N . ASP A 1 84 ? -11.895 -6.708 13.944 1.00 95.69 84 ASP A N 1
ATOM 690 C CA . ASP A 1 84 ? -10.535 -6.180 14.046 1.00 95.69 84 ASP A CA 1
ATOM 691 C C . ASP A 1 84 ? -9.514 -7.315 14.259 1.00 95.69 84 ASP A C 1
ATOM 693 O O . ASP A 1 84 ? -8.795 -7.376 15.253 1.00 95.69 84 ASP A O 1
ATOM 697 N N . THR A 1 85 ? -9.487 -8.266 13.326 1.00 96.06 85 THR A N 1
ATOM 698 C CA . THR A 1 85 ? -8.602 -9.436 13.341 1.00 96.06 85 THR A CA 1
ATOM 699 C C . THR A 1 85 ? -7.756 -9.482 12.075 1.00 96.06 85 THR A C 1
ATOM 701 O O . THR A 1 85 ? -8.091 -8.858 11.071 1.00 96.06 85 THR A O 1
ATOM 704 N N . ASP A 1 86 ? -6.641 -10.216 12.126 1.00 96.81 86 ASP A N 1
ATOM 705 C CA . ASP A 1 86 ? -5.811 -10.513 10.953 1.00 96.81 86 ASP A CA 1
ATOM 706 C C . ASP A 1 86 ? -5.340 -9.281 10.161 1.00 96.81 86 ASP A C 1
ATOM 708 O O . ASP A 1 86 ? -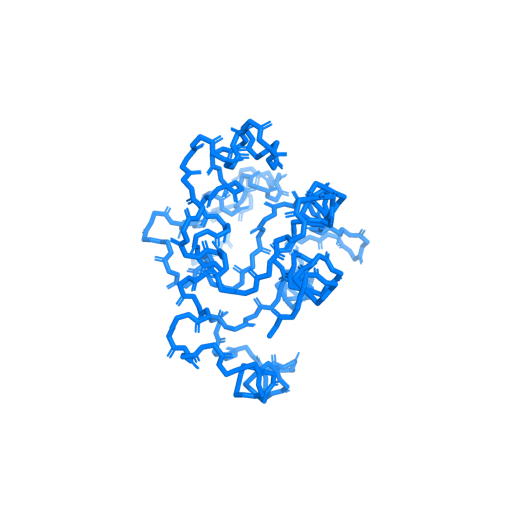5.503 -9.159 8.946 1.00 96.81 86 ASP A O 1
ATOM 712 N N . LEU A 1 87 ? 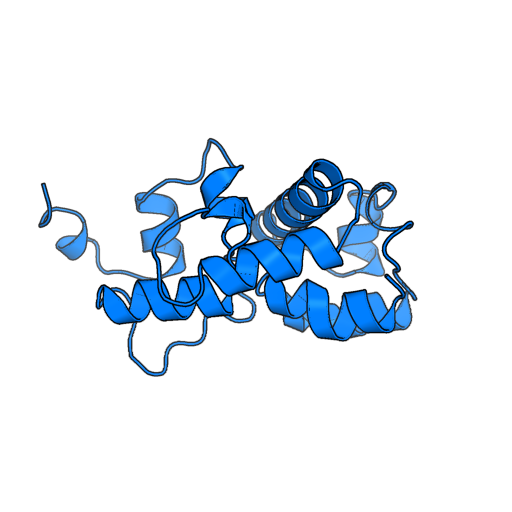-4.729 -8.346 10.886 1.00 97.25 87 LEU A N 1
ATOM 713 C CA . LEU A 1 87 ? -4.305 -7.051 10.364 1.00 97.25 87 LEU A CA 1
ATOM 714 C C . LEU A 1 87 ? -3.502 -7.139 9.058 1.00 97.25 87 LEU A C 1
ATOM 716 O O . LEU A 1 87 ? -3.667 -6.295 8.188 1.00 97.25 87 LEU A O 1
ATOM 720 N N . ILE A 1 88 ? -2.672 -8.170 8.877 1.00 98.00 88 ILE A N 1
ATOM 721 C CA . ILE A 1 88 ? -1.775 -8.296 7.719 1.00 98.00 88 ILE A CA 1
ATOM 722 C C . ILE A 1 88 ? -2.508 -8.262 6.365 1.00 98.00 88 ILE A C 1
ATOM 724 O O . ILE A 1 88 ? -1.938 -7.786 5.385 1.00 98.00 88 ILE A O 1
ATOM 728 N N . VAL A 1 89 ? -3.759 -8.736 6.285 1.00 98.31 89 VAL A N 1
ATOM 729 C CA . VAL A 1 89 ? -4.509 -8.776 5.015 1.00 98.31 89 VAL A CA 1
ATOM 730 C C . VAL A 1 89 ? -5.327 -7.514 4.749 1.00 98.31 89 VAL A C 1
ATOM 732 O O . VAL A 1 89 ? -5.905 -7.388 3.664 1.00 98.31 89 VAL A O 1
ATOM 735 N N . TRP A 1 90 ? -5.384 -6.574 5.699 1.00 98.50 90 TRP A N 1
ATOM 736 C CA . TRP A 1 90 ? -6.230 -5.392 5.572 1.00 98.50 90 TRP A CA 1
ATOM 737 C C . TRP A 1 90 ? -5.803 -4.532 4.388 1.00 98.50 90 TRP A C 1
ATOM 739 O O . T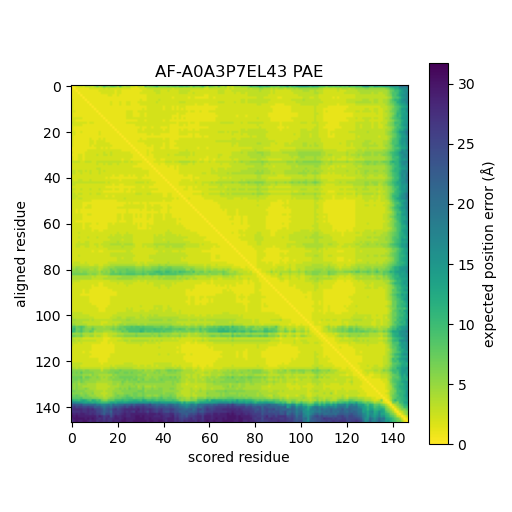RP A 1 90 ? -4.633 -4.175 4.225 1.00 98.50 90 TRP A O 1
ATOM 749 N N . THR A 1 91 ? -6.783 -4.175 3.565 1.00 98.31 91 THR A N 1
ATOM 750 C CA . THR A 1 91 ? -6.616 -3.192 2.499 1.00 98.31 91 THR A CA 1
ATOM 751 C C . THR A 1 91 ? -6.494 -1.785 3.083 1.00 98.31 91 THR A C 1
ATOM 753 O O . THR A 1 91 ? -6.881 -1.531 4.224 1.00 98.31 91 THR A O 1
ATOM 756 N N . ASN A 1 92 ? -6.002 -0.845 2.280 1.00 98.25 92 ASN A N 1
ATOM 757 C CA . ASN A 1 92 ? -6.035 0.583 2.590 1.00 98.25 92 ASN A CA 1
ATOM 758 C C . ASN A 1 92 ? -7.451 1.065 2.951 1.00 98.25 92 ASN A C 1
ATOM 760 O O . ASN A 1 92 ? -7.629 1.797 3.921 1.00 98.25 92 ASN A O 1
ATOM 764 N N . GLU A 1 93 ? -8.466 0.586 2.231 1.00 96.31 93 GLU A N 1
ATOM 765 C CA . GLU A 1 93 ? -9.874 0.858 2.531 1.00 96.31 93 GLU A CA 1
ATOM 766 C C . GLU A 1 93 ? -10.263 0.356 3.929 1.00 96.31 93 GLU A C 1
ATOM 768 O O . GLU A 1 93 ? -10.768 1.130 4.738 1.00 96.31 93 GLU A O 1
ATOM 773 N N . ARG A 1 94 ? -9.945 -0.900 4.270 1.00 96.81 94 ARG A N 1
ATOM 774 C CA . ARG A 1 94 ? -10.261 -1.463 5.591 1.00 96.81 94 ARG A CA 1
ATOM 775 C C . ARG A 1 94 ? -9.555 -0.723 6.733 1.00 96.81 94 ARG A C 1
ATOM 777 O O . ARG A 1 94 ? -10.162 -0.522 7.788 1.00 96.81 94 ARG A O 1
ATOM 784 N N . VAL A 1 95 ? -8.301 -0.309 6.525 1.00 96.94 95 VAL A N 1
ATOM 785 C CA . VAL A 1 95 ? -7.555 0.536 7.475 1.00 96.94 95 VAL A CA 1
ATOM 786 C C . VAL A 1 95 ? -8.216 1.908 7.615 1.00 96.94 95 VAL A C 1
ATOM 788 O O . VAL A 1 95 ? -8.366 2.400 8.728 1.00 96.94 95 VAL A O 1
ATOM 791 N N . THR A 1 96 ? -8.671 2.506 6.514 1.00 95.88 96 THR A N 1
ATOM 792 C CA . THR A 1 96 ? -9.377 3.796 6.529 1.00 95.88 96 THR A CA 1
ATOM 793 C C . THR A 1 96 ? -10.672 3.693 7.335 1.00 95.88 96 THR A C 1
ATOM 795 O O . THR A 1 96 ? -10.904 4.506 8.227 1.00 95.88 96 THR A O 1
ATOM 798 N N . THR A 1 97 ? -11.480 2.653 7.106 1.00 94.88 97 THR A N 1
ATOM 799 C CA . THR A 1 97 ? -12.692 2.389 7.897 1.00 94.88 97 THR A CA 1
ATOM 800 C C . THR A 1 97 ? -12.374 2.229 9.383 1.00 94.88 97 THR A C 1
ATOM 802 O O . THR A 1 97 ? -13.046 2.827 10.218 1.00 94.88 97 THR A O 1
ATOM 805 N N . TRP A 1 98 ? -11.330 1.470 9.724 1.00 95.12 98 TRP A N 1
ATOM 806 C CA . TRP A 1 98 ? -10.902 1.288 11.113 1.00 95.12 98 TRP A CA 1
ATOM 807 C C . TRP A 1 98 ? -10.531 2.613 11.789 1.00 95.12 98 TRP A C 1
ATOM 809 O O . TRP A 1 98 ? -11.031 2.929 12.866 1.00 95.12 98 TRP A O 1
ATOM 819 N N . LEU A 1 99 ? -9.703 3.430 11.134 1.00 95.12 99 LEU A N 1
ATOM 820 C CA . LEU A 1 99 ? -9.275 4.726 11.664 1.00 95.12 99 LEU A CA 1
ATOM 821 C C . LEU A 1 99 ? -10.447 5.703 11.827 1.00 95.12 99 LEU A C 1
ATOM 823 O O . LEU A 1 99 ? -10.480 6.462 12.799 1.00 95.12 99 LEU A O 1
ATOM 827 N N . ALA A 1 100 ? -11.413 5.673 10.905 1.00 93.31 100 ALA A N 1
ATOM 828 C CA . ALA A 1 100 ? -12.629 6.474 10.998 1.00 93.31 100 ALA A CA 1
ATOM 829 C C . ALA A 1 100 ? -13.493 6.048 12.199 1.00 93.31 100 ALA A C 1
ATOM 831 O O . ALA A 1 100 ? -13.943 6.904 12.957 1.00 93.31 100 ALA A O 1
ATOM 832 N N . LEU A 1 101 ? -13.656 4.739 12.439 1.00 93.31 101 LEU A N 1
ATOM 833 C CA . LEU A 1 101 ? -14.377 4.213 13.610 1.00 93.31 101 LEU A CA 1
ATOM 834 C C . LEU A 1 101 ? -13.717 4.613 14.939 1.00 93.31 101 LEU A C 1
ATOM 836 O O . LEU A 1 101 ? -14.404 4.841 15.934 1.00 93.31 101 LEU A O 1
ATOM 840 N N . LEU A 1 102 ? -12.390 4.755 14.954 1.00 92.31 102 LEU A N 1
ATOM 841 C CA . LEU A 1 102 ? -11.634 5.236 16.114 1.00 92.31 102 LEU A CA 1
ATOM 842 C C . LEU A 1 102 ? -11.651 6.766 16.285 1.00 92.31 102 LEU A C 1
ATOM 844 O O . LEU A 1 102 ? -11.078 7.272 17.258 1.00 92.31 102 LEU A O 1
ATOM 848 N N . ASN A 1 103 ? -12.305 7.496 15.373 1.00 92.06 103 ASN A N 1
ATOM 849 C CA . ASN A 1 103 ? -12.303 8.960 15.278 1.00 92.06 103 ASN A CA 1
ATOM 850 C C . ASN A 1 103 ? -10.890 9.559 15.146 1.00 92.06 103 ASN A C 1
ATOM 852 O O . ASN A 1 103 ? -10.634 10.668 15.613 1.00 92.06 103 ASN A O 1
ATOM 856 N N . LEU A 1 104 ? -9.958 8.815 14.542 1.00 91.19 104 LEU A N 1
ATOM 857 C CA . LEU A 1 104 ? -8.604 9.302 14.265 1.00 91.19 104 LEU A CA 1
ATOM 858 C C . LEU A 1 104 ? -8.547 10.095 12.960 1.00 91.19 104 LEU A C 1
ATOM 860 O O . LEU A 1 104 ? -7.715 10.980 12.816 1.00 91.19 104 LEU A O 1
ATOM 864 N N . ILE A 1 105 ? -9.446 9.807 12.023 1.00 93.25 105 ILE A N 1
ATOM 865 C CA . ILE A 1 105 ? -9.598 10.558 10.778 1.00 93.25 105 ILE A CA 1
ATOM 866 C C . ILE A 1 105 ? -11.053 10.979 10.589 1.00 93.25 105 ILE A C 1
ATOM 868 O O . ILE A 1 105 ? -11.962 10.401 11.187 1.00 93.25 105 ILE A O 1
ATOM 872 N N . GLY A 1 106 ? -11.277 11.994 9.756 1.00 88.69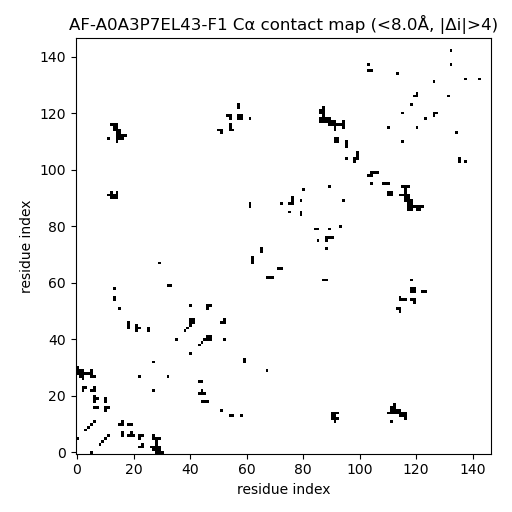 106 GLY A N 1
ATOM 873 C CA . GLY A 1 106 ? -12.623 12.451 9.429 1.00 88.69 106 GLY A CA 1
ATOM 874 C C . GLY A 1 106 ? -13.383 11.445 8.553 1.00 88.69 106 GLY A C 1
ATOM 875 O O . GLY A 1 106 ? -12.766 10.657 7.837 1.00 88.69 106 GLY A O 1
ATOM 876 N N . PRO A 1 107 ? -14.727 11.510 8.523 1.00 79.94 107 PRO A N 1
ATOM 877 C CA . PRO A 1 107 ? -15.565 10.574 7.761 1.00 79.94 107 PRO A CA 1
ATOM 878 C C . PRO A 1 107 ? -15.346 10.631 6.240 1.00 79.94 107 PRO A C 1
ATOM 880 O O . PRO A 1 107 ? -15.676 9.684 5.538 1.00 79.94 107 PRO A O 1
ATOM 883 N N . ASN A 1 108 ? -14.777 11.730 5.733 1.00 84.12 108 ASN A N 1
ATOM 884 C CA . ASN A 1 108 ? -14.470 11.928 4.313 1.00 84.12 108 ASN A CA 1
ATOM 885 C C . ASN A 1 108 ? -12.965 11.839 4.011 1.00 84.12 108 ASN A C 1
ATOM 887 O O . ASN A 1 108 ? -12.541 12.143 2.895 1.00 84.12 108 ASN A O 1
ATOM 891 N N . THR A 1 109 ? -12.138 11.482 5.000 1.00 89.44 109 THR A N 1
ATOM 892 C CA . THR A 1 109 ? -10.701 11.320 4.789 1.00 89.44 109 THR A CA 1
ATOM 893 C C . THR A 1 109 ? -10.461 10.061 3.966 1.00 89.44 109 THR A C 1
ATOM 895 O O . THR A 1 109 ? -10.817 8.960 4.377 1.00 89.44 109 THR A O 1
ATOM 898 N N . ASN A 1 110 ? -9.829 10.228 2.808 1.00 87.19 110 ASN A N 1
ATOM 899 C CA . ASN A 1 110 ? -9.392 9.125 1.969 1.00 87.19 110 ASN A CA 1
ATOM 900 C C . ASN A 1 110 ? -7.876 8.970 2.108 1.00 87.19 110 ASN A C 1
ATOM 902 O O . ASN A 1 110 ? -7.137 9.927 1.880 1.00 87.19 110 ASN A O 1
ATOM 906 N N . LEU A 1 111 ? -7.430 7.773 2.482 1.00 94.56 111 LEU A N 1
ATOM 907 C CA . LEU A 1 111 ? -6.012 7.435 2.592 1.00 94.56 111 LEU A CA 1
ATOM 908 C C . LEU A 1 111 ? -5.472 6.780 1.319 1.00 94.56 111 LEU A C 1
ATOM 910 O O . LEU A 1 111 ? -4.373 6.218 1.338 1.00 94.56 111 LEU A O 1
ATOM 914 N N . ASP A 1 112 ? -6.206 6.843 0.210 1.00 94.31 112 ASP A N 1
ATOM 915 C CA . ASP A 1 112 ? -5.646 6.536 -1.095 1.00 94.31 112 ASP A CA 1
ATOM 916 C C . ASP A 1 112 ? -4.399 7.398 -1.338 1.00 94.31 112 ASP A C 1
ATOM 918 O O . ASP A 1 112 ? -4.293 8.533 -0.878 1.00 94.31 112 ASP A O 1
ATOM 922 N N . GLN A 1 113 ? -3.435 6.831 -2.054 1.00 96.00 113 GLN A N 1
ATOM 923 C CA . GLN A 1 113 ? -2.109 7.403 -2.305 1.00 96.00 113 GLN A CA 1
ATOM 924 C C . GLN A 1 113 ? -1.164 7.504 -1.098 1.00 96.00 113 GLN A C 1
ATOM 926 O O . GLN A 1 113 ? -0.013 7.883 -1.302 1.00 96.00 113 GLN A O 1
ATOM 931 N N . SER A 1 114 ? -1.586 7.131 0.116 1.00 96.62 114 SER A N 1
ATOM 932 C CA . SER A 1 114 ? -0.709 7.138 1.300 1.00 96.62 114 SER A CA 1
ATOM 933 C C . SER A 1 114 ? 0.259 5.954 1.370 1.00 96.62 114 SER A C 1
ATOM 935 O O . SER A 1 114 ? 1.236 6.009 2.107 1.00 96.62 114 SER A O 1
ATOM 937 N N . GLY A 1 115 ? -0.038 4.847 0.682 1.00 97.75 115 GLY A N 1
ATOM 938 C CA . GLY A 1 115 ? 0.646 3.568 0.872 1.00 97.75 115 GLY A CA 1
ATOM 939 C C . GLY A 1 115 ? 0.300 2.833 2.176 1.00 97.75 115 GLY A C 1
ATOM 940 O O . GLY A 1 115 ? 0.844 1.753 2.419 1.00 97.75 115 GLY A O 1
ATOM 941 N N . LEU A 1 116 ? -0.586 3.367 3.022 1.00 97.81 116 LEU A N 1
ATOM 942 C CA . LEU A 1 116 ? -0.960 2.725 4.281 1.00 97.81 116 LEU A CA 1
ATOM 943 C C . LEU A 1 116 ? -1.895 1.535 4.035 1.00 97.81 116 LEU A C 1
ATOM 945 O O . LEU A 1 116 ? -2.964 1.682 3.446 1.00 97.81 116 LEU A O 1
ATOM 949 N N . HIS A 1 117 ? -1.522 0.358 4.523 1.00 98.38 117 HIS A N 1
ATOM 950 C CA . HIS A 1 117 ? -2.358 -0.842 4.517 1.00 98.38 117 HIS A CA 1
ATOM 951 C C . HIS A 1 117 ? -1.880 -1.815 5.603 1.00 98.38 117 HIS A C 1
ATOM 953 O O . HIS A 1 117 ? -0.824 -1.625 6.208 1.00 98.38 117 HIS A O 1
ATOM 959 N N . GLY A 1 118 ? -2.646 -2.875 5.839 1.00 98.12 118 GLY A N 1
ATOM 960 C CA . GLY A 1 118 ? -2.430 -3.815 6.934 1.00 98.12 118 GLY A CA 1
ATOM 961 C C . GLY A 1 118 ? -1.058 -4.483 6.959 1.00 98.12 118 GLY A C 1
ATOM 962 O O . GLY A 1 118 ? -0.443 -4.599 8.015 1.00 98.12 118 GLY A O 1
ATOM 963 N N . ALA A 1 119 ? -0.536 -4.873 5.794 1.00 98.44 119 ALA A N 1
ATOM 964 C CA . ALA A 1 119 ? 0.783 -5.493 5.708 1.00 98.44 119 ALA A CA 1
ATOM 965 C C . ALA A 1 119 ? 1.923 -4.533 6.080 1.00 98.44 119 ALA A C 1
ATOM 967 O O . ALA A 1 119 ? 2.926 -5.002 6.596 1.00 98.44 119 ALA A O 1
ATOM 968 N N . VAL A 1 120 ? 1.799 -3.216 5.885 1.00 98.06 120 VAL A N 1
ATOM 969 C CA . VAL A 1 120 ? 2.799 -2.272 6.422 1.00 98.06 120 VAL A CA 1
ATOM 970 C C . VAL A 1 120 ? 2.770 -2.309 7.942 1.00 98.06 120 VAL A C 1
ATOM 972 O O . VAL A 1 120 ? 3.787 -2.602 8.557 1.00 98.06 120 VAL A O 1
ATOM 975 N N . ILE A 1 121 ? 1.585 -2.133 8.532 1.00 96.88 121 ILE A N 1
ATOM 976 C CA . ILE A 1 121 ? 1.413 -2.068 9.990 1.00 96.88 121 ILE A CA 1
ATOM 977 C C . ILE A 1 121 ? 1.846 -3.381 10.666 1.00 96.88 121 ILE A C 1
ATOM 979 O O . ILE A 1 121 ? 2.367 -3.375 11.773 1.00 96.88 121 ILE A O 1
ATOM 983 N N . ALA A 1 122 ? 1.630 -4.522 10.007 1.00 97.00 122 ALA A N 1
ATOM 984 C CA . ALA A 1 122 ? 1.938 -5.836 10.564 1.00 97.00 122 ALA A CA 1
ATOM 985 C C . ALA A 1 122 ? 3.377 -6.322 10.307 1.00 97.00 122 ALA A C 1
ATOM 987 O O . ALA A 1 122 ? 3.805 -7.266 10.973 1.00 97.00 122 ALA A O 1
ATOM 988 N N . LEU A 1 123 ? 4.085 -5.786 9.303 1.00 96.88 123 LEU A N 1
ATOM 989 C CA . LEU A 1 123 ? 5.373 -6.333 8.844 1.00 96.88 123 LEU A CA 1
ATOM 990 C C . LEU A 1 123 ? 6.559 -5.394 9.013 1.00 96.88 123 LEU A C 1
ATOM 992 O O . LEU A 1 123 ? 7.680 -5.890 9.107 1.00 96.88 123 LEU A O 1
ATOM 996 N N . ASP A 1 124 ? 6.339 -4.083 8.991 1.00 95.19 124 ASP A N 1
ATOM 997 C CA . ASP A 1 124 ? 7.405 -3.117 9.220 1.00 95.19 124 ASP A CA 1
ATOM 998 C C . ASP A 1 124 ? 7.655 -2.977 10.726 1.00 95.19 124 ASP A C 1
ATOM 1000 O O . ASP A 1 124 ? 6.794 -2.506 11.465 1.00 95.19 124 ASP A O 1
ATOM 1004 N N . THR A 1 125 ? 8.830 -3.413 11.187 1.00 90.50 125 THR A N 1
ATOM 1005 C CA . THR A 1 125 ? 9.206 -3.373 12.610 1.00 90.50 125 THR A CA 1
ATOM 1006 C C . THR A 1 125 ? 9.406 -1.958 13.129 1.00 90.50 125 THR A C 1
ATOM 1008 O O . THR A 1 125 ? 9.321 -1.743 14.335 1.00 90.50 125 THR A O 1
ATOM 1011 N N . GLU A 1 126 ? 9.653 -1.009 12.226 1.00 91.50 126 GLU A N 1
ATOM 1012 C CA . GLU A 1 126 ? 9.841 0.400 12.558 1.00 91.50 126 GLU A CA 1
ATOM 1013 C C . GLU A 1 126 ? 8.519 1.181 12.505 1.00 91.50 126 GLU A C 1
ATOM 1015 O O . GLU A 1 126 ? 8.484 2.353 12.881 1.00 91.50 126 GLU A O 1
ATOM 1020 N N . PHE A 1 127 ? 7.422 0.558 12.051 1.00 90.94 127 PHE A N 1
ATOM 1021 C CA . PHE A 1 127 ? 6.127 1.222 11.971 1.00 90.94 127 PHE A CA 1
ATOM 1022 C C . PHE A 1 127 ? 5.481 1.317 13.354 1.00 90.94 127 PHE A C 1
ATOM 1024 O O . PHE A 1 127 ? 5.006 0.330 13.917 1.00 90.94 127 PHE A O 1
ATOM 1031 N N . ASP A 1 128 ? 5.418 2.535 13.883 1.00 88.94 128 ASP A N 1
ATOM 1032 C CA . ASP A 1 128 ? 4.916 2.824 15.221 1.00 88.94 128 ASP A CA 1
ATOM 1033 C C . ASP A 1 128 ? 3.770 3.855 15.227 1.00 88.94 128 ASP A C 1
ATOM 1035 O O . ASP A 1 128 ? 3.369 4.428 14.206 1.00 88.94 128 ASP A O 1
ATOM 1039 N N . ALA A 1 129 ? 3.190 4.081 16.410 1.00 87.19 129 ALA A N 1
ATOM 1040 C CA . ALA A 1 129 ? 2.107 5.047 16.583 1.00 87.19 129 ALA A CA 1
ATOM 1041 C C . ALA A 1 129 ? 2.511 6.492 16.203 1.00 87.19 129 ALA A C 1
ATOM 1043 O O . ALA A 1 129 ? 1.713 7.154 15.534 1.00 87.19 129 ALA A O 1
ATOM 1044 N N . PRO A 1 130 ? 3.712 6.999 16.553 1.00 88.38 130 PRO A N 1
ATOM 1045 C CA . PRO A 1 130 ? 4.221 8.276 16.043 1.00 88.38 130 PRO A CA 1
ATOM 1046 C C . PRO A 1 130 ? 4.267 8.379 14.510 1.00 88.38 130 PRO A C 1
ATOM 1048 O O . PRO A 1 130 ? 3.852 9.402 13.952 1.00 88.38 130 PRO A O 1
ATOM 1051 N N . THR A 1 131 ? 4.725 7.331 13.820 1.00 88.31 131 THR A N 1
ATOM 1052 C CA . THR A 1 131 ? 4.772 7.281 12.350 1.00 88.31 131 THR A CA 1
ATOM 1053 C C . THR A 1 131 ? 3.367 7.383 11.769 1.00 88.31 131 THR A C 1
ATOM 1055 O O . THR A 1 131 ? 3.108 8.231 10.909 1.00 88.31 131 THR A O 1
ATOM 1058 N N . LEU A 1 132 ? 2.424 6.597 12.300 1.00 90.12 132 LEU A N 1
ATOM 1059 C CA . LEU A 1 132 ? 1.018 6.666 11.908 1.00 90.12 132 LEU A CA 1
ATOM 1060 C C . LEU A 1 132 ? 0.419 8.056 12.175 1.00 90.12 132 LEU A C 1
ATOM 1062 O O . LEU A 1 132 ? -0.218 8.627 11.294 1.00 90.12 132 LEU A O 1
ATOM 1066 N N . ALA A 1 133 ? 0.645 8.638 13.354 1.00 88.50 133 ALA A N 1
ATOM 1067 C CA . ALA A 1 133 ? 0.143 9.967 13.699 1.00 88.50 133 ALA A CA 1
ATOM 1068 C C . ALA A 1 133 ? 0.669 11.050 12.745 1.00 88.50 133 ALA A C 1
ATOM 1070 O O . ALA A 1 133 ? -0.094 11.918 12.320 1.00 88.50 133 ALA A O 1
ATOM 1071 N N . THR A 1 134 ? 1.944 10.956 12.357 1.00 87.94 134 THR A N 1
ATOM 1072 C CA . THR A 1 134 ? 2.562 11.849 11.369 1.00 87.94 134 THR A CA 1
ATOM 1073 C C . THR A 1 134 ? 1.904 11.700 9.998 1.00 87.94 134 THR A C 1
ATOM 1075 O O . THR A 1 134 ? 1.531 12.702 9.389 1.00 87.94 134 THR A O 1
ATOM 1078 N N . MET A 1 135 ? 1.693 10.464 9.527 1.00 87.69 135 MET A N 1
ATOM 1079 C CA . MET A 1 135 ? 1.003 10.202 8.256 1.00 87.69 135 MET A CA 1
ATOM 1080 C C . MET A 1 135 ? -0.428 10.747 8.241 1.00 87.69 135 MET A C 1
ATOM 1082 O O . MET A 1 135 ? -0.884 11.272 7.228 1.00 87.69 135 MET A O 1
ATOM 1086 N N . LEU A 1 136 ? -1.129 10.632 9.370 1.00 88.25 136 LEU A N 1
ATOM 1087 C CA . LEU A 1 136 ? -2.500 11.104 9.542 1.00 88.25 136 LEU A CA 1
ATOM 1088 C C . LEU A 1 136 ? -2.595 12.607 9.856 1.00 88.25 136 LEU A C 1
ATOM 1090 O O . LEU A 1 136 ? -3.702 13.124 9.977 1.00 88.25 136 LEU A O 1
ATOM 1094 N N . GLN A 1 137 ? -1.460 13.307 9.978 1.00 85.94 137 GLN A N 1
ATOM 1095 C CA . GLN A 1 137 ? -1.382 14.726 10.348 1.00 85.94 137 GLN A CA 1
ATOM 1096 C C . GLN A 1 137 ? -2.107 15.037 11.671 1.00 85.94 137 GLN A C 1
ATOM 1098 O O . GLN A 1 137 ? -2.748 16.080 11.820 1.00 85.94 137 GLN A O 1
ATOM 1103 N N . LEU A 1 138 ? -2.022 14.125 12.647 1.00 81.25 138 LEU A N 1
ATOM 1104 C CA . LEU A 1 138 ? -2.660 14.315 13.949 1.00 81.25 138 LEU A CA 1
ATOM 1105 C C . LEU A 1 138 ? -1.918 15.380 14.771 1.00 81.25 138 LEU A C 1
ATOM 1107 O O . LEU A 1 138 ? -0.687 15.372 14.822 1.00 81.25 138 LEU A O 1
ATOM 1111 N N . PRO A 1 139 ? -2.635 16.272 15.476 1.00 72.19 139 PRO A N 1
ATOM 1112 C CA . PRO A 1 139 ? -2.003 17.214 16.388 1.00 72.19 139 PRO A CA 1
ATOM 1113 C C . PRO A 1 139 ? -1.373 16.479 17.585 1.00 72.19 139 PRO A C 1
ATOM 1115 O O . PRO A 1 139 ? -1.976 15.574 18.165 1.00 72.19 139 PRO A O 1
ATOM 1118 N N . ASN A 1 140 ? -0.175 16.914 17.995 1.00 60.28 140 ASN A N 1
ATOM 1119 C CA . ASN A 1 140 ? 0.632 16.309 19.073 1.00 60.28 140 ASN A CA 1
ATOM 1120 C C . ASN A 1 140 ? -0.106 16.154 20.423 1.00 60.28 140 ASN A C 1
ATOM 1122 O O . ASN A 1 140 ? 0.273 15.327 21.254 1.00 60.28 140 ASN A O 1
ATOM 1126 N N . SER A 1 141 ? -1.174 16.924 20.648 1.00 56.44 141 SER A N 1
ATOM 1127 C CA . SER A 1 141 ? -2.026 16.862 21.841 1.00 56.44 141 SER A CA 1
ATOM 1128 C C . SER A 1 141 ? -2.847 15.571 21.960 1.00 56.44 141 SER A C 1
ATOM 1130 O O . SER A 1 141 ? -3.208 15.195 23.072 1.00 56.44 141 SER A O 1
ATOM 1132 N N . ASN A 1 142 ? -3.099 14.851 20.861 1.00 51.50 142 ASN A N 1
ATOM 1133 C CA . ASN A 1 142 ? -3.890 13.611 20.877 1.00 51.50 142 ASN A CA 1
ATOM 1134 C C . ASN A 1 142 ? -3.075 12.357 21.238 1.00 51.50 142 ASN A C 1
ATOM 1136 O O . ASN A 1 142 ? -3.656 11.306 21.497 1.00 51.50 142 ASN A O 1
ATOM 1140 N N . ILE A 1 143 ? -1.742 12.456 21.276 1.00 51.69 143 ILE A N 1
ATOM 1141 C CA . ILE A 1 143 ? -0.842 11.311 21.501 1.00 51.69 143 ILE A CA 1
ATOM 1142 C C . ILE A 1 143 ? -0.717 10.971 23.000 1.00 51.69 143 ILE A C 1
ATOM 1144 O O . ILE A 1 143 ? -0.458 9.828 23.360 1.00 51.69 143 ILE A O 1
ATOM 1148 N N . HIS A 1 144 ? -0.965 11.937 23.891 1.00 46.38 144 HIS A N 1
ATOM 1149 C CA . HIS A 1 144 ? -0.787 11.778 25.342 1.00 46.38 144 HIS A CA 1
ATOM 1150 C C . HIS A 1 144 ? -2.079 11.436 26.110 1.00 46.38 144 HIS A C 1
ATOM 1152 O O . HIS A 1 144 ? -2.036 11.267 27.324 1.00 46.38 144 HIS A O 1
ATOM 1158 N N . GLY A 1 145 ? -3.232 11.349 25.437 1.00 43.75 145 GLY A N 1
ATOM 1159 C CA . GLY A 1 145 ? -4.544 11.231 26.091 1.00 43.75 145 GLY A CA 1
ATOM 1160 C C . GLY A 1 145 ? -5.118 9.817 26.229 1.00 43.75 145 GLY A C 1
ATOM 1161 O O . GLY A 1 145 ? -6.280 9.695 26.606 1.00 43.75 145 GLY A O 1
ATOM 1162 N N . ARG A 1 146 ? -4.382 8.759 25.865 1.00 48.09 146 ARG A N 1
ATOM 1163 C CA . ARG A 1 146 ? -4.907 7.376 25.842 1.00 48.09 146 ARG A CA 1
ATOM 1164 C C . ARG A 1 146 ? -3.901 6.338 26.357 1.00 48.09 146 ARG A C 1
ATOM 1166 O O . ARG A 1 146 ? -3.687 5.320 25.703 1.00 48.09 146 ARG A O 1
ATOM 1173 N N . TYR A 1 147 ? -3.292 6.625 27.505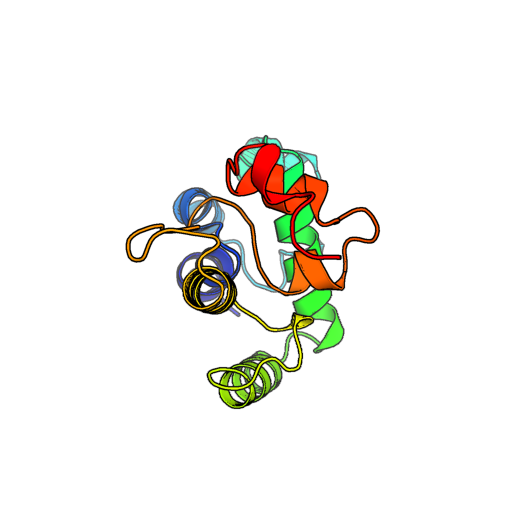 1.00 38.62 147 TYR A N 1
ATOM 1174 C CA . TYR A 1 147 ? -2.661 5.613 28.358 1.00 38.62 147 TYR A CA 1
ATOM 1175 C C . TYR A 1 147 ? -3.598 5.263 29.511 1.00 38.62 147 TYR A C 1
ATOM 1177 O O . TYR A 1 147 ? -4.273 6.197 30.002 1.00 38.62 147 TYR A O 1
#

Foldseek 3Di:
DWLCCCLPPLCQQQLNNVLSVLSVVVRPDLVCLVVQDPCCCCPRSVVPDPLLVLLSVLSNVLCVVVVVPVVVLVVVQVVPQPPPPDLSSFGQVSVVVVCVVVVVAPPPDRSRNLSDGSSCCVPPPPDDPVNVCVSSVPDPVVVPPDD

Nearest PDB structures (foldseek):
  3tac-assembly1_B  TM=9.629E-01  e=2.149E-13  Homo sapiens
  3tad-assembly1_A  TM=9.670E-01  e=1.589E-12  Homo sapiens
  6kr4-assembly2_F  TM=9.705E-01  e=2.053E-12  Mus musculus
  6kr4-assembly1_E  TM=9.683E-01  e=2.275E-12  Mus musculus
  6kip-assembly1_B  TM=9.641E-01  e=2.793E-12  Mus musculus

Mean predicted aligned error: 4.23 Å

pLDDT: mean 92.68, std 11.23, range [38.62, 98.62]

Organism: Schistocephalus solidus (NCBI:txid70667)

Radius of gyration: 15.46 Å; Cα contacts (8 Å, |Δi|>4): 183; chains: 1; bounding box: 33×36×48 Å